Protein AF-A0A7U9X657-F1 (afdb_monomer_lite)

Foldseek 3Di:
DKDWFQALVCLVVVVVCCVVQVPDPLNSVVQNVLRVVNCVPFNPVDDQVPGFQHTEIEDRDDPPDDDSVRVVVVVCVVLVHDPPQFPDKDFRDADPNKTKMWTWDDPDPGYIYIYIYID

Secondary structure (DSSP, 8-state):
-EEEE-SGGGHHHHHHHHHHHT--HHHHHHHHH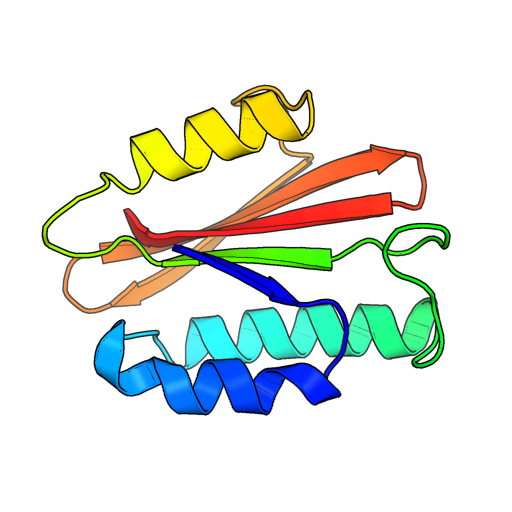HHHHHHHHH-TT--TTTSSEEEEEEE---TTT--HHHHHHHHHHHTT--TT--SEEEEEEEETTEEEEEEEEEEETTEEEEEEEE-

pLDDT: mean 93.44, std 7.25, range [54.03, 98.62]

Radius of gyration: 13.71 Å; chains: 1; bounding box: 32×28×38 Å

Structure (mmCIF, N/CA/C/O backbone):
data_AF-A0A7U9X657-F1
#
_entry.id   AF-A0A7U9X657-F1
#
loop_
_atom_site.group_PDB
_atom_site.id
_atom_site.type_symbol
_atom_site.label_atom_id
_atom_site.label_alt_id
_atom_site.label_comp_id
_atom_site.label_asym_id
_atom_site.label_entity_id
_atom_site.label_seq_id
_atom_site.pdbx_PDB_ins_code
_atom_site.Cartn_x
_atom_site.Cartn_y
_atom_site.Cartn_z
_atom_site.occupancy
_atom_site.B_iso_or_equiv
_atom_site.auth_seq_id
_atom_site.auth_comp_id
_atom_site.auth_asym_id
_atom_site.auth_atom_id
_atom_site.pdbx_PDB_model_num
ATOM 1 N N . MET A 1 1 ? -0.156 -4.190 11.820 1.00 87.12 1 MET A N 1
ATOM 2 C CA . MET A 1 1 ? 0.634 -4.910 10.793 1.00 87.12 1 MET A CA 1
ATOM 3 C C . MET A 1 1 ? 0.703 -4.099 9.505 1.00 87.12 1 MET A C 1
ATOM 5 O O . MET A 1 1 ? -0.066 -3.155 9.359 1.00 87.12 1 MET A O 1
ATOM 9 N N . VAL A 1 2 ? 1.601 -4.469 8.591 1.00 91.94 2 VAL A N 1
ATOM 10 C CA . VAL A 1 2 ? 1.745 -3.849 7.266 1.00 91.94 2 VAL A CA 1
ATOM 11 C C . VAL A 1 2 ? 1.680 -4.946 6.209 1.00 91.94 2 VAL A C 1
ATOM 13 O O . VAL A 1 2 ? 2.400 -5.933 6.335 1.00 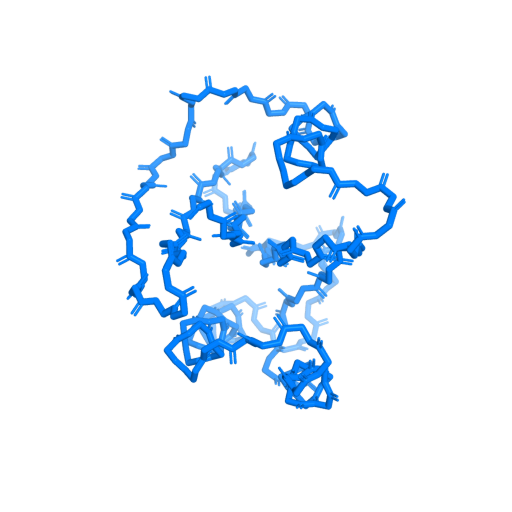91.94 2 VAL A O 1
ATOM 16 N N . GLU A 1 3 ? 0.822 -4.784 5.204 1.00 94.81 3 GLU A N 1
ATOM 17 C CA . GLU A 1 3 ? 0.734 -5.700 4.060 1.00 94.81 3 GLU A CA 1
ATOM 18 C C . GLU A 1 3 ? 1.433 -5.072 2.846 1.00 94.81 3 GLU A C 1
ATOM 20 O O . GLU A 1 3 ? 1.114 -3.945 2.458 1.00 94.81 3 GLU A O 1
ATOM 25 N N . LYS A 1 4 ? 2.401 -5.790 2.261 1.00 96.31 4 LYS A N 1
ATOM 26 C CA . L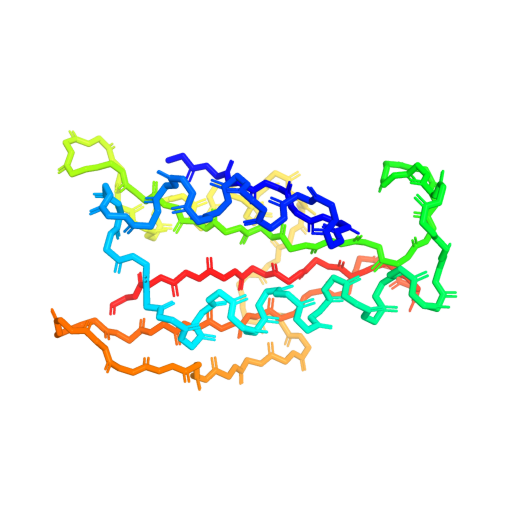YS A 1 4 ? 3.170 -5.357 1.083 1.00 96.31 4 LYS A CA 1
ATOM 27 C C . LYS A 1 4 ? 2.573 -5.989 -0.173 1.00 96.31 4 LYS A C 1
ATOM 29 O O . LYS A 1 4 ? 2.560 -7.211 -0.291 1.00 96.31 4 LYS A O 1
ATOM 34 N N . ILE A 1 5 ? 2.105 -5.171 -1.112 1.00 97.81 5 ILE A N 1
ATOM 35 C CA . ILE A 1 5 ? 1.313 -5.614 -2.270 1.00 97.81 5 ILE A CA 1
ATOM 36 C C . ILE A 1 5 ? 1.932 -5.043 -3.539 1.00 97.81 5 ILE A C 1
ATOM 38 O O . ILE A 1 5 ? 2.034 -3.832 -3.698 1.00 97.81 5 ILE A O 1
ATOM 42 N N . TRP A 1 6 ? 2.364 -5.912 -4.444 1.00 97.25 6 TRP A N 1
ATOM 43 C CA . TRP A 1 6 ? 3.090 -5.515 -5.650 1.00 97.25 6 TRP A CA 1
ATOM 44 C C . TRP A 1 6 ? 2.561 -6.192 -6.922 1.00 97.25 6 TRP A C 1
ATOM 46 O O . TRP A 1 6 ? 2.988 -5.826 -8.014 1.00 97.25 6 TRP A O 1
ATOM 56 N N . ARG A 1 7 ? 1.616 -7.134 -6.801 1.00 97.12 7 ARG A N 1
ATOM 57 C CA . ARG A 1 7 ? 0.941 -7.797 -7.931 1.00 97.12 7 ARG A CA 1
ATOM 58 C C . ARG A 1 7 ? -0.536 -8.022 -7.653 1.00 97.12 7 ARG A C 1
ATOM 60 O O . ARG A 1 7 ? -0.930 -8.229 -6.501 1.00 97.12 7 ARG A O 1
ATOM 67 N N . VAL A 1 8 ? -1.333 -8.115 -8.715 1.00 97.69 8 VAL A N 1
ATOM 68 C CA . VAL A 1 8 ? -2.773 -8.418 -8.633 1.00 97.69 8 VAL A CA 1
ATOM 69 C C . VAL A 1 8 ? -3.019 -9.778 -7.973 1.00 97.69 8 VAL A C 1
ATOM 71 O O . VAL A 1 8 ? -3.985 -9.963 -7.236 1.00 97.69 8 VAL A O 1
ATOM 74 N N . ALA A 1 9 ? -2.093 -10.726 -8.140 1.00 96.62 9 ALA A N 1
ATOM 75 C CA . ALA A 1 9 ? -2.169 -12.044 -7.509 1.00 96.62 9 ALA A CA 1
ATOM 76 C C . ALA A 1 9 ? -2.260 -12.001 -5.966 1.00 96.62 9 ALA A C 1
ATOM 78 O O . ALA A 1 9 ? -2.694 -12.976 -5.356 1.00 96.62 9 ALA A O 1
ATOM 79 N N . GLN A 1 10 ? -1.872 -10.889 -5.329 1.00 97.31 10 GLN A N 1
ATOM 80 C CA . GLN A 1 10 ? -1.918 -10.714 -3.874 1.00 97.31 10 GLN A CA 1
ATOM 81 C C . GLN A 1 10 ? -3.237 -10.109 -3.371 1.00 97.31 10 GLN A C 1
ATOM 83 O O . GLN A 1 10 ? -3.465 -10.081 -2.164 1.00 97.31 10 GLN A O 1
ATOM 88 N N . ILE A 1 11 ? -4.132 -9.659 -4.258 1.00 97.44 11 ILE A N 1
ATOM 89 C CA . ILE A 1 11 ? -5.400 -9.021 -3.865 1.00 97.44 11 ILE A CA 1
ATOM 90 C C . ILE A 1 11 ? -6.306 -9.981 -3.088 1.00 97.44 11 ILE A C 1
ATOM 92 O O . ILE A 1 11 ? -7.045 -9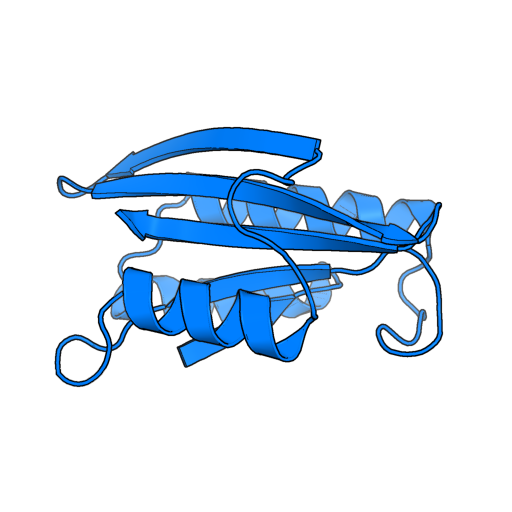.553 -2.202 1.00 97.44 11 ILE A O 1
ATOM 96 N N . GLN A 1 12 ? -6.185 -11.291 -3.321 1.00 96.31 12 GLN A N 1
ATOM 97 C CA . GLN A 1 12 ? -6.910 -12.279 -2.525 1.00 96.31 12 GLN A CA 1
ATOM 98 C C . GLN A 1 12 ? -6.548 -12.209 -1.031 1.00 96.31 12 GLN A C 1
ATOM 100 O O . GLN A 1 12 ? -7.444 -12.292 -0.195 1.00 96.31 12 GLN A O 1
ATOM 105 N N . ASN A 1 13 ? -5.280 -11.955 -0.683 1.00 94.00 13 ASN A N 1
ATOM 106 C CA . ASN A 1 13 ? -4.864 -11.791 0.716 1.00 94.00 13 ASN A CA 1
ATOM 107 C C . ASN A 1 13 ? -5.607 -10.618 1.372 1.00 94.00 13 ASN A C 1
ATOM 109 O O . ASN A 1 13 ? -6.028 -10.693 2.525 1.00 94.00 13 ASN A O 1
ATOM 113 N N . LEU A 1 14 ? -5.805 -9.537 0.613 1.00 94.62 14 LEU A N 1
ATOM 114 C CA . LEU A 1 14 ? -6.497 -8.349 1.088 1.00 94.62 14 LEU A CA 1
ATOM 115 C C . LEU A 1 14 ? -7.990 -8.611 1.328 1.00 94.62 14 LEU A C 1
ATOM 117 O O . LEU A 1 14 ? -8.544 -8.168 2.337 1.00 94.62 14 LEU A O 1
ATOM 121 N N . LEU A 1 15 ? -8.629 -9.367 0.433 1.00 95.62 15 LEU A N 1
ATOM 122 C CA . LEU A 1 15 ? -10.020 -9.800 0.585 1.00 95.62 15 LEU A CA 1
ATOM 123 C C . LEU A 1 15 ? -10.202 -10.684 1.825 1.00 95.62 15 LEU A C 1
ATOM 125 O O . LEU A 1 15 ? -11.139 -10.467 2.594 1.00 95.62 15 LEU A O 1
ATOM 129 N N . ASP A 1 16 ? -9.275 -11.609 2.078 1.00 95.44 16 ASP A N 1
ATOM 130 C CA . ASP A 1 16 ? -9.310 -12.490 3.253 1.00 95.44 16 ASP A CA 1
ATOM 131 C C . ASP A 1 16 ? -9.185 -11.702 4.575 1.00 95.44 16 ASP A C 1
ATOM 133 O O . ASP A 1 16 ? -9.710 -12.100 5.619 1.00 95.44 16 ASP A O 1
ATOM 137 N N . MET A 1 17 ? -8.524 -10.543 4.536 1.00 93.56 17 MET A N 1
ATOM 138 C CA . MET A 1 17 ? -8.313 -9.653 5.682 1.00 93.56 17 MET A CA 1
ATOM 139 C C . MET A 1 17 ? -9.393 -8.572 5.836 1.00 93.56 17 MET A C 1
ATOM 141 O O . MET A 1 17 ? -9.468 -7.915 6.884 1.00 93.56 17 MET A O 1
ATOM 145 N N . GLN A 1 18 ? -10.252 -8.398 4.828 1.00 94.00 18 GLN A N 1
ATOM 146 C CA . GLN A 1 18 ? -11.198 -7.291 4.736 1.00 94.00 18 GLN A CA 1
ATOM 147 C C . GLN A 1 18 ? -12.089 -7.163 5.973 1.00 94.00 18 GLN A C 1
ATOM 149 O O . GLN A 1 18 ? -12.240 -6.073 6.532 1.00 94.00 18 GLN A O 1
ATOM 154 N N . GLU A 1 19 ? -12.694 -8.267 6.416 1.00 92.69 19 GLU A N 1
ATOM 155 C CA . GLU A 1 19 ? -13.647 -8.233 7.523 1.00 92.69 19 GLU A CA 1
ATOM 156 C C . GLU A 1 19 ? -12.964 -7.919 8.859 1.00 92.69 19 GLU A C 1
ATOM 158 O O . GLU A 1 19 ? -13.521 -7.167 9.671 1.00 92.69 19 GLU A O 1
ATOM 163 N N . LYS A 1 20 ? -11.763 -8.471 9.079 1.00 91.25 20 LYS A N 1
ATOM 164 C CA . LYS A 1 20 ? -10.987 -8.301 10.316 1.00 91.25 20 LYS A CA 1
ATOM 165 C C . LYS A 1 20 ? -10.592 -6.840 10.514 1.00 91.25 20 LYS A C 1
ATOM 167 O O . LYS A 1 20 ? -10.801 -6.301 11.600 1.00 91.25 20 LYS A O 1
ATOM 172 N N . TYR A 1 21 ? -10.076 -6.205 9.463 1.00 90.94 21 TYR A N 1
ATOM 173 C CA . TYR A 1 21 ? -9.564 -4.833 9.523 1.00 90.94 21 TYR A CA 1
ATOM 174 C C . TYR A 1 21 ? -10.553 -3.776 9.023 1.00 90.94 21 TYR A C 1
ATOM 176 O O . TYR A 1 21 ? -10.230 -2.594 9.011 1.00 90.94 21 TYR A O 1
ATOM 184 N N . LYS A 1 22 ? -11.775 -4.183 8.653 1.00 91.56 22 LYS A N 1
ATOM 185 C CA . LYS A 1 22 ? -12.834 -3.291 8.150 1.00 91.56 22 LYS A CA 1
ATOM 186 C C . LYS A 1 22 ? -12.369 -2.453 6.955 1.00 91.56 22 LYS A C 1
ATOM 188 O O . LYS A 1 22 ? -12.677 -1.268 6.868 1.00 91.56 22 LYS A O 1
ATOM 193 N N . ILE A 1 23 ? -11.656 -3.103 6.037 1.00 94.69 23 ILE A N 1
ATOM 194 C CA . ILE A 1 23 ? -11.082 -2.475 4.844 1.00 94.69 23 ILE A CA 1
ATOM 195 C C . ILE A 1 23 ? -12.225 -2.117 3.875 1.00 94.69 23 ILE A C 1
ATOM 197 O O . ILE A 1 23 ? -12.972 -3.013 3.460 1.00 94.69 23 ILE A O 1
ATOM 201 N N . PRO A 1 24 ? -12.410 -0.837 3.510 1.00 96.56 24 PRO A N 1
ATOM 202 C CA . PRO A 1 24 ? -13.435 -0.435 2.549 1.00 96.56 24 PRO A CA 1
ATOM 203 C C . PRO A 1 24 ? -13.201 -1.056 1.171 1.00 96.56 24 PRO A C 1
ATOM 205 O O . PRO A 1 24 ? -12.063 -1.288 0.766 1.00 96.56 24 PRO A O 1
ATOM 208 N N . GLN A 1 25 ? -14.278 -1.284 0.421 1.00 97.06 25 GLN A N 1
ATOM 209 C CA . GLN A 1 25 ? -14.186 -1.833 -0.937 1.00 97.06 25 GLN A CA 1
ATOM 210 C C . GLN A 1 25 ? -13.421 -0.896 -1.880 1.00 97.06 25 GLN A C 1
ATOM 212 O O . GLN A 1 25 ? -12.694 -1.353 -2.754 1.00 97.06 25 GLN A O 1
ATOM 217 N N . GLU A 1 26 ? -13.548 0.411 -1.681 1.00 98.12 26 GLU A N 1
ATOM 218 C CA . GLU A 1 26 ? -12.836 1.449 -2.420 1.00 98.12 26 GLU A CA 1
ATOM 219 C C . GLU A 1 26 ? -11.323 1.334 -2.230 1.00 98.12 26 GLU A C 1
ATOM 221 O O . GLU A 1 26 ? -10.584 1.432 -3.200 1.00 98.12 26 GLU A O 1
ATOM 226 N N . VAL A 1 27 ? -10.870 1.033 -1.009 1.00 98.06 27 VAL A N 1
ATOM 227 C CA . VAL A 1 27 ? -9.447 0.810 -0.718 1.00 98.06 27 VAL A CA 1
ATOM 228 C C . VAL A 1 27 ? -8.937 -0.425 -1.451 1.00 98.06 27 VAL A C 1
ATOM 230 O O . VAL A 1 27 ? -7.889 -0.359 -2.081 1.00 98.06 27 VAL A O 1
ATOM 233 N N . ILE A 1 28 ? -9.697 -1.525 -1.443 1.00 98.19 28 ILE A N 1
ATOM 234 C CA . ILE A 1 28 ? -9.323 -2.744 -2.177 1.00 98.19 28 ILE A CA 1
ATOM 235 C C . ILE A 1 28 ? -9.193 -2.458 -3.675 1.00 98.19 28 ILE A C 1
ATOM 237 O O . ILE A 1 28 ? -8.189 -2.830 -4.271 1.00 98.19 28 ILE A O 1
ATOM 241 N N . ARG A 1 29 ? -10.157 -1.741 -4.264 1.00 98.44 29 ARG A N 1
ATOM 242 C CA . ARG A 1 29 ? -10.128 -1.372 -5.688 1.00 98.44 29 ARG A CA 1
ATOM 243 C C . ARG A 1 29 ? -8.969 -0.447 -6.037 1.00 98.44 29 ARG A C 1
ATOM 245 O O . ARG A 1 29 ? -8.375 -0.614 -7.093 1.00 98.44 29 ARG A O 1
ATOM 252 N N . THR A 1 30 ? -8.641 0.516 -5.176 1.00 98.50 30 THR A N 1
ATOM 253 C CA . THR A 1 30 ? -7.475 1.387 -5.380 1.00 98.50 30 THR A CA 1
ATOM 254 C C . THR A 1 30 ? -6.183 0.576 -5.367 1.00 98.50 30 THR A C 1
ATOM 256 O O . THR A 1 30 ? -5.358 0.722 -6.264 1.00 98.50 30 THR A O 1
ATOM 259 N N . VAL A 1 31 ? -6.022 -0.324 -4.393 1.00 98.50 31 VAL A N 1
ATOM 260 C CA . VAL A 1 31 ? -4.834 -1.183 -4.294 1.00 98.50 31 VAL A CA 1
ATOM 261 C C . VAL A 1 31 ? -4.735 -2.150 -5.479 1.00 98.50 31 VAL A C 1
ATOM 263 O O . VAL A 1 31 ? -3.653 -2.312 -6.038 1.00 98.50 31 VAL A O 1
ATOM 266 N N . GLU A 1 32 ? -5.852 -2.754 -5.891 1.00 98.62 32 GLU A N 1
ATOM 267 C CA . GLU A 1 32 ? -5.939 -3.598 -7.089 1.00 98.62 32 GLU A CA 1
ATOM 268 C C . GLU A 1 32 ? -5.540 -2.822 -8.342 1.00 98.62 32 GLU A C 1
ATOM 270 O O . GLU A 1 32 ? -4.679 -3.281 -9.083 1.00 98.62 32 GLU A O 1
ATOM 275 N N . HIS A 1 33 ? -6.062 -1.609 -8.524 1.00 98.56 33 HIS A N 1
ATOM 276 C CA . HIS A 1 33 ? -5.732 -0.773 -9.673 1.00 98.56 33 HIS A CA 1
ATOM 277 C C . HIS A 1 33 ? -4.241 -0.409 -9.742 1.00 98.56 33 HIS A C 1
ATOM 279 O O . HIS A 1 33 ? -3.632 -0.472 -10.809 1.00 98.56 33 HIS A O 1
ATOM 285 N N . ILE A 1 34 ? -3.623 -0.063 -8.607 1.00 98.19 34 ILE A N 1
ATOM 286 C CA . ILE A 1 34 ? -2.177 0.195 -8.558 1.00 98.19 34 ILE A CA 1
ATOM 287 C C . ILE A 1 34 ? -1.404 -1.077 -8.928 1.00 98.19 34 ILE A C 1
ATOM 289 O O . ILE A 1 34 ? -0.463 -1.021 -9.717 1.00 98.19 34 ILE A O 1
ATOM 293 N N . ALA A 1 35 ? -1.810 -2.233 -8.401 1.00 98.19 35 ALA A N 1
ATOM 294 C CA . ALA A 1 35 ? -1.174 -3.505 -8.719 1.00 98.19 35 ALA A CA 1
ATOM 295 C C . ALA A 1 35 ? -1.332 -3.895 -10.202 1.00 98.19 35 ALA A C 1
ATOM 297 O O . ALA A 1 35 ? -0.378 -4.401 -10.788 1.00 98.19 35 ALA A O 1
ATOM 298 N N . GLU A 1 36 ? -2.482 -3.616 -10.826 1.00 98.50 36 GLU A N 1
ATOM 299 C CA . GLU A 1 36 ? -2.707 -3.809 -12.266 1.00 98.50 36 GLU A CA 1
ATOM 300 C C . GLU A 1 36 ? -1.739 -2.969 -13.105 1.00 98.50 36 GLU A C 1
ATOM 302 O O . GLU A 1 36 ? -1.159 -3.480 -14.062 1.00 98.50 36 GLU A O 1
ATOM 307 N N . ILE A 1 37 ? -1.531 -1.699 -12.735 1.00 97.81 37 ILE A N 1
ATOM 308 C CA . ILE A 1 37 ? -0.554 -0.825 -13.400 1.00 97.81 37 ILE A CA 1
ATOM 309 C C . ILE A 1 37 ? 0.856 -1.401 -13.248 1.00 97.81 37 ILE A C 1
ATOM 311 O O . ILE A 1 37 ? 1.595 -1.489 -14.225 1.00 97.81 37 ILE A O 1
ATOM 315 N N . LEU A 1 38 ? 1.229 -1.829 -12.040 1.00 97.81 38 LEU A N 1
ATOM 316 C CA . LEU A 1 38 ? 2.553 -2.397 -11.784 1.00 97.81 38 LEU A CA 1
ATOM 317 C C . LEU A 1 38 ? 2.796 -3.682 -12.588 1.00 97.81 38 LEU A C 1
ATOM 319 O O . LEU A 1 38 ? 3.870 -3.852 -13.164 1.00 97.81 38 LEU A O 1
ATOM 323 N N . ASP A 1 39 ? 1.804 -4.568 -12.658 1.00 97.94 39 ASP A N 1
ATOM 324 C CA . ASP A 1 39 ? 1.879 -5.799 -13.445 1.00 97.94 39 ASP A CA 1
ATOM 325 C C . ASP A 1 39 ? 1.945 -5.515 -14.956 1.00 97.94 39 ASP A C 1
ATOM 327 O O . ASP A 1 39 ? 2.669 -6.211 -15.674 1.00 97.94 39 ASP A O 1
ATOM 331 N N . ALA A 1 40 ? 1.224 -4.498 -15.440 1.00 98.19 40 ALA A N 1
ATOM 332 C CA . ALA A 1 40 ? 1.188 -4.121 -16.852 1.00 98.19 40 ALA A CA 1
ATOM 333 C C . ALA A 1 40 ? 2.479 -3.436 -17.327 1.00 98.19 40 ALA A C 1
ATOM 335 O O . ALA A 1 40 ? 2.984 -3.770 -18.399 1.00 98.19 40 ALA A O 1
ATOM 336 N N . GLU A 1 41 ? 3.017 -2.506 -16.537 1.00 97.00 41 GLU A N 1
ATOM 337 C CA . GLU A 1 41 ? 4.156 -1.671 -16.939 1.00 97.00 41 GLU A CA 1
ATOM 338 C C . GLU A 1 41 ? 5.511 -2.311 -16.602 1.00 97.00 41 GLU A C 1
ATOM 340 O O . GLU A 1 41 ? 6.460 -2.193 -17.377 1.00 97.00 41 GLU A O 1
ATOM 345 N N . TYR A 1 42 ? 5.607 -3.034 -15.480 1.00 96.12 42 TYR A N 1
ATOM 346 C CA . TYR A 1 42 ? 6.871 -3.607 -14.987 1.00 96.12 42 TYR A CA 1
ATOM 347 C C . TYR A 1 42 ? 6.912 -5.139 -15.045 1.00 96.12 42 TYR A C 1
ATOM 349 O O . TYR A 1 42 ? 7.971 -5.744 -14.874 1.00 96.12 42 TYR A O 1
ATOM 357 N N . GLY A 1 43 ? 5.779 -5.778 -15.338 1.00 96.12 43 GLY A N 1
ATOM 358 C CA . GLY A 1 43 ? 5.679 -7.212 -15.563 1.00 96.12 43 GLY A CA 1
ATOM 359 C C . GLY A 1 43 ? 5.389 -8.026 -14.302 1.00 96.12 43 GLY A C 1
ATOM 360 O O . GLY A 1 43 ? 5.984 -7.846 -13.239 1.00 96.12 43 GLY A O 1
ATOM 361 N N . MET A 1 44 ? 4.525 -9.028 -14.464 1.00 94.44 44 MET A N 1
ATOM 362 C CA . MET A 1 44 ? 4.080 -9.919 -13.384 1.00 94.44 44 MET A CA 1
ATOM 363 C C . MET A 1 44 ? 5.181 -10.807 -12.792 1.00 94.44 44 MET A C 1
ATOM 365 O O . MET A 1 44 ? 4.928 -11.466 -11.795 1.00 94.44 44 MET A O 1
ATOM 369 N N . GLU A 1 45 ? 6.372 -10.884 -13.390 1.00 93.06 45 GLU A N 1
ATOM 370 C CA . GLU A 1 45 ? 7.482 -11.727 -12.910 1.00 93.06 45 GLU A CA 1
ATOM 371 C C . GLU A 1 45 ? 8.555 -10.937 -12.145 1.00 93.06 45 GLU A C 1
ATOM 373 O O . GLU A 1 45 ? 9.490 -11.539 -11.619 1.00 93.06 45 GLU A O 1
ATOM 378 N N . ARG A 1 46 ? 8.398 -9.611 -12.015 1.00 94.50 46 ARG A N 1
ATOM 379 C CA . ARG A 1 46 ? 9.393 -8.718 -11.404 1.00 94.50 46 ARG A CA 1
ATOM 380 C C . ARG A 1 46 ? 9.712 -9.053 -9.946 1.00 94.50 46 ARG A C 1
ATOM 382 O O . ARG A 1 46 ? 8.810 -9.291 -9.135 1.00 94.50 46 ARG A O 1
ATOM 389 N N . ASP A 1 47 ? 10.983 -9.028 -9.587 1.00 94.75 47 ASP A N 1
ATOM 390 C CA . ASP A 1 47 ? 11.444 -9.105 -8.207 1.00 94.75 47 ASP A CA 1
ATOM 391 C C . ASP A 1 47 ? 11.274 -7.729 -7.551 1.00 94.75 47 ASP A C 1
ATOM 393 O O . ASP A 1 47 ? 12.015 -6.797 -7.845 1.00 94.75 47 ASP A O 1
ATOM 397 N N . VAL A 1 48 ? 10.291 -7.587 -6.658 1.00 94.44 48 VAL A N 1
ATOM 398 C CA . VAL A 1 48 ? 9.927 -6.296 -6.045 1.00 94.44 48 VAL A CA 1
ATOM 399 C C . VAL A 1 48 ? 11.088 -5.608 -5.322 1.00 94.44 48 VAL A C 1
ATOM 401 O O . VAL A 1 48 ? 11.073 -4.389 -5.183 1.00 94.44 48 VAL A O 1
ATOM 404 N N . ASP A 1 49 ? 12.091 -6.358 -4.864 1.00 90.94 49 ASP A N 1
ATOM 405 C CA . ASP A 1 49 ? 13.227 -5.804 -4.125 1.00 90.94 49 ASP A CA 1
ATOM 406 C C . ASP A 1 49 ? 14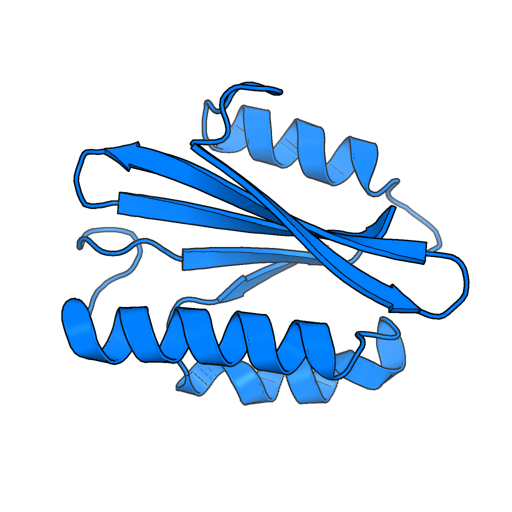.434 -5.492 -5.030 1.00 90.94 49 ASP A C 1
ATOM 408 O O . ASP A 1 49 ? 15.413 -4.909 -4.560 1.00 90.94 49 ASP A O 1
ATOM 412 N N . LYS A 1 50 ? 14.396 -5.885 -6.312 1.00 91.81 50 LYS A N 1
ATOM 413 C CA . LYS A 1 50 ? 15.510 -5.696 -7.262 1.00 91.81 50 LYS A CA 1
ATOM 414 C C . LYS A 1 50 ? 15.140 -4.938 -8.531 1.00 91.81 50 LYS A C 1
ATOM 416 O O . LYS A 1 50 ? 16.004 -4.259 -9.079 1.00 91.81 50 LYS A O 1
ATOM 421 N N . ASP A 1 51 ? 13.906 -5.087 -8.988 1.00 95.50 51 ASP A N 1
ATOM 422 C CA . ASP A 1 51 ? 13.402 -4.521 -10.231 1.00 95.50 51 ASP A CA 1
ATOM 423 C C . ASP A 1 51 ? 12.593 -3.242 -9.964 1.00 95.50 51 ASP A C 1
ATOM 425 O O . ASP A 1 51 ? 12.174 -2.962 -8.837 1.00 95.50 51 ASP A O 1
ATOM 429 N N . ASP A 1 52 ? 12.351 -2.473 -11.024 1.00 95.50 52 ASP A N 1
ATOM 430 C CA . ASP A 1 52 ? 11.581 -1.232 -10.976 1.00 95.50 52 ASP A CA 1
ATOM 431 C C . ASP A 1 52 ? 10.069 -1.462 -10.710 1.00 95.50 52 ASP A C 1
ATOM 433 O O . ASP A 1 52 ? 9.557 -2.584 -10.593 1.00 95.50 52 ASP A O 1
ATOM 437 N N . GLY A 1 53 ? 9.339 -0.359 -10.561 1.00 95.25 53 GLY A N 1
ATOM 438 C CA . GLY A 1 53 ? 7.896 -0.271 -10.347 1.00 95.25 53 GLY A CA 1
ATOM 439 C C . GLY A 1 53 ? 7.509 -0.009 -8.898 1.00 95.25 53 GLY A C 1
ATOM 440 O O . GLY A 1 53 ? 6.688 0.862 -8.622 1.00 95.25 53 GLY A O 1
ATOM 441 N N . GLY A 1 54 ? 8.137 -0.710 -7.953 1.00 96.25 54 GLY A N 1
ATOM 442 C CA . GLY A 1 54 ? 7.830 -0.572 -6.529 1.00 96.25 54 GLY A CA 1
ATOM 443 C C . GLY A 1 54 ? 6.536 -1.286 -6.112 1.00 96.25 54 GLY A C 1
ATOM 444 O O . GLY A 1 54 ? 6.280 -2.395 -6.593 1.00 96.25 54 GLY A O 1
ATOM 445 N N . TYR A 1 55 ? 5.784 -0.756 -5.140 1.00 97.81 55 TYR A N 1
ATOM 446 C CA . TYR A 1 55 ? 4.677 -1.481 -4.487 1.00 97.81 55 TYR A CA 1
ATOM 447 C C . TYR A 1 55 ? 3.803 -0.608 -3.571 1.00 97.81 55 TYR A C 1
ATOM 449 O O . TYR A 1 55 ? 4.120 0.539 -3.264 1.00 97.81 55 TYR A O 1
ATOM 457 N N . VAL A 1 56 ? 2.709 -1.195 -3.084 1.00 98.38 56 VAL A N 1
ATOM 458 C CA . VAL A 1 56 ? 1.818 -0.631 -2.068 1.00 98.38 56 VAL A CA 1
ATOM 459 C C . VAL A 1 56 ? 2.164 -1.177 -0.677 1.00 98.38 56 VAL A C 1
ATOM 461 O O . VAL A 1 56 ? 2.379 -2.379 -0.511 1.00 98.38 56 VAL A O 1
ATOM 464 N N . LEU A 1 57 ? 2.168 -0.307 0.334 1.00 97.56 57 LEU A N 1
ATOM 465 C CA . LEU A 1 57 ? 2.188 -0.652 1.756 1.00 97.56 57 LEU A CA 1
ATOM 466 C C . LEU A 1 57 ? 0.852 -0.278 2.389 1.00 97.56 57 LEU A C 1
ATOM 468 O O . LEU A 1 57 ? 0.551 0.900 2.564 1.00 97.56 57 LEU A O 1
ATOM 472 N N . LEU A 1 58 ? 0.064 -1.279 2.768 1.00 97.00 58 LEU A N 1
ATOM 473 C CA . LEU A 1 58 ? -1.203 -1.073 3.458 1.00 97.00 58 LEU A CA 1
ATOM 474 C C . LEU A 1 58 ? -1.015 -1.191 4.973 1.00 97.00 58 LEU A C 1
ATOM 476 O O . LEU A 1 58 ? -0.702 -2.265 5.494 1.00 97.00 58 LEU A O 1
ATOM 480 N N . LEU A 1 59 ? -1.237 -0.090 5.689 1.00 95.19 59 LEU A N 1
ATOM 481 C CA . LEU A 1 59 ? -1.166 -0.034 7.146 1.00 95.19 59 LEU A CA 1
ATOM 482 C C . LEU A 1 59 ? -2.478 -0.524 7.765 1.00 95.19 59 LEU A C 1
ATOM 484 O O . LEU A 1 59 ? -3.534 0.082 7.590 1.00 95.19 59 LEU A O 1
ATOM 488 N N . LEU A 1 60 ? -2.396 -1.613 8.529 1.00 91.38 60 LEU A N 1
ATOM 489 C CA . LEU A 1 60 ? -3.528 -2.252 9.201 1.00 91.38 60 LEU A CA 1
ATOM 490 C C . LEU A 1 60 ? -3.243 -2.332 10.711 1.00 91.38 60 LEU A C 1
ATOM 492 O O . LEU A 1 60 ? -2.722 -3.354 11.185 1.00 91.38 60 LEU A O 1
ATOM 496 N N . PRO A 1 61 ? -3.500 -1.255 11.478 1.00 85.06 61 PRO A N 1
ATOM 497 C CA . PRO A 1 61 ? -3.245 -1.224 12.916 1.00 85.06 61 PRO A CA 1
ATOM 498 C C . PRO A 1 61 ? -4.062 -2.294 13.644 1.00 85.06 61 PRO A C 1
ATOM 500 O O . PRO A 1 61 ? -5.223 -2.563 13.323 1.00 85.06 61 PRO A O 1
ATOM 503 N N . GLU A 1 62 ? -3.446 -2.927 14.639 1.00 80.31 62 GLU A N 1
ATOM 504 C CA . GLU A 1 62 ? -4.167 -3.815 15.545 1.00 80.31 62 GLU A CA 1
ATOM 505 C C . GLU A 1 62 ? -4.746 -2.989 16.689 1.00 80.31 62 GLU A C 1
ATOM 507 O O . GLU A 1 62 ? -4.055 -2.139 17.247 1.00 80.31 62 GLU A O 1
ATOM 512 N N . LYS A 1 63 ? -6.007 -3.262 17.054 1.00 67.56 63 LYS A N 1
ATOM 513 C CA . LYS A 1 63 ? -6.766 -2.485 18.052 1.00 67.56 63 LYS A CA 1
ATOM 514 C C . LYS A 1 63 ? -6.054 -2.305 19.397 1.00 67.56 63 LYS A C 1
ATOM 516 O O . LYS A 1 63 ? -6.373 -1.359 20.108 1.00 67.56 63 LYS A O 1
ATOM 521 N N . ASP A 1 64 ? -5.124 -3.198 19.726 1.00 55.28 64 ASP A N 1
ATOM 522 C CA . ASP A 1 64 ? -4.531 -3.302 21.055 1.00 55.28 64 ASP A CA 1
ATOM 523 C C . ASP A 1 64 ? -3.045 -2.892 21.121 1.00 55.28 64 ASP A C 1
ATOM 525 O O . ASP A 1 64 ? -2.492 -2.878 22.220 1.00 55.28 64 ASP A O 1
ATOM 529 N N . MET A 1 65 ? -2.371 -2.574 19.999 1.00 54.03 65 MET A N 1
ATOM 530 C CA . MET A 1 65 ? -0.898 -2.439 20.008 1.00 54.03 65 MET A CA 1
ATOM 531 C C . MET A 1 65 ? -0.268 -1.309 19.180 1.00 54.03 65 MET A C 1
ATOM 533 O O . MET A 1 65 ? 0.818 -0.880 19.565 1.00 54.03 65 MET A O 1
ATOM 537 N N . ASP A 1 66 ? -0.891 -0.773 18.123 1.00 65.44 66 ASP A N 1
ATOM 538 C CA . ASP A 1 66 ? -0.262 0.303 17.339 1.00 65.44 66 ASP A CA 1
ATOM 539 C C . ASP A 1 66 ? -1.265 1.371 16.868 1.00 65.44 66 ASP A C 1
ATOM 541 O O . ASP A 1 66 ? -2.288 1.060 16.259 1.00 65.44 66 ASP A O 1
ATOM 545 N N . ASP A 1 67 ? -0.926 2.641 17.101 1.00 82.19 67 ASP A N 1
ATOM 546 C CA . ASP A 1 67 ? -1.537 3.791 16.427 1.00 82.19 67 ASP A CA 1
ATOM 547 C C . ASP A 1 67 ? -1.100 3.792 14.947 1.00 82.19 67 ASP A C 1
ATOM 549 O O . ASP A 1 67 ? 0.079 3.546 14.659 1.00 82.19 67 ASP A O 1
ATOM 553 N N . THR A 1 68 ? -2.009 4.070 14.002 1.00 89.19 68 THR A N 1
ATOM 554 C CA . THR A 1 68 ? -1.654 4.226 12.578 1.00 89.19 68 THR A CA 1
ATOM 555 C C . THR A 1 68 ? -0.509 5.221 12.409 1.00 89.19 68 THR A C 1
ATOM 557 O O . THR A 1 68 ? 0.379 4.991 11.592 1.00 89.19 68 THR A O 1
ATOM 560 N N . GLU A 1 69 ? -0.489 6.290 13.212 1.00 89.19 69 GLU A N 1
ATOM 561 C CA . GLU A 1 69 ? 0.564 7.308 13.183 1.00 89.19 69 GLU A CA 1
ATOM 562 C C . GLU A 1 69 ? 1.940 6.720 13.541 1.00 89.19 69 GLU A C 1
ATOM 564 O O . GLU A 1 69 ? 2.940 7.021 12.887 1.00 89.19 69 GLU A O 1
ATOM 569 N N . ILE A 1 70 ? 2.002 5.804 14.515 1.00 89.31 70 ILE A N 1
ATOM 570 C CA . ILE A 1 70 ? 3.246 5.123 14.902 1.00 89.31 70 ILE A CA 1
ATOM 571 C C . ILE A 1 70 ? 3.724 4.193 13.783 1.00 89.31 70 ILE A C 1
ATOM 573 O O . ILE A 1 70 ? 4.911 4.207 13.450 1.00 89.31 70 ILE A O 1
ATOM 577 N N . LEU A 1 71 ? 2.828 3.388 13.198 1.00 90.75 71 LEU A N 1
ATOM 578 C CA . LEU A 1 71 ? 3.184 2.498 12.083 1.00 90.75 71 LEU A CA 1
ATOM 579 C C . LEU A 1 71 ? 3.693 3.288 10.884 1.00 90.75 71 LEU A C 1
ATOM 581 O O . LEU A 1 71 ? 4.700 2.924 10.283 1.00 90.75 71 LEU A O 1
ATOM 585 N N . TYR A 1 72 ? 3.013 4.384 10.576 1.00 93.56 72 TYR A N 1
ATOM 586 C CA . TYR A 1 72 ? 3.369 5.266 9.486 1.00 93.56 72 TYR A CA 1
ATOM 587 C C . TYR A 1 72 ? 4.751 5.898 9.699 1.00 93.56 72 TYR A C 1
ATOM 589 O O . TYR A 1 72 ? 5.604 5.808 8.821 1.00 93.56 72 TYR A O 1
ATOM 597 N N . HIS A 1 73 ? 5.039 6.450 10.882 1.00 92.50 73 HIS A N 1
ATOM 598 C CA . HIS A 1 73 ? 6.360 7.022 11.157 1.00 92.50 73 HIS A CA 1
ATOM 599 C C . HIS A 1 73 ? 7.487 5.983 11.161 1.00 92.50 73 HIS A C 1
ATOM 601 O O . HIS A 1 73 ? 8.566 6.277 10.648 1.00 92.50 73 HIS A O 1
ATOM 607 N N . ARG A 1 74 ? 7.244 4.770 11.680 1.00 91.81 74 ARG A N 1
ATOM 608 C CA . ARG A 1 74 ? 8.213 3.661 11.597 1.00 91.81 74 ARG A CA 1
ATOM 609 C C . ARG A 1 74 ? 8.506 3.279 10.147 1.00 91.81 74 ARG A C 1
ATOM 611 O O . ARG A 1 74 ? 9.665 3.090 9.803 1.00 91.81 74 ARG A O 1
ATOM 618 N N . LEU A 1 75 ? 7.474 3.205 9.307 1.00 93.44 75 LEU A N 1
ATOM 619 C CA . LEU A 1 75 ? 7.613 2.929 7.878 1.00 93.44 75 LEU A CA 1
ATOM 620 C C . LEU A 1 75 ? 8.440 4.019 7.194 1.00 93.44 75 LEU A C 1
ATOM 622 O O . LEU A 1 75 ? 9.371 3.704 6.458 1.00 93.44 75 LEU A O 1
ATOM 626 N N . LEU A 1 76 ? 8.153 5.297 7.457 1.00 94.69 76 LEU A N 1
ATOM 627 C CA . LEU A 1 76 ? 8.945 6.378 6.874 1.00 94.69 76 LEU A CA 1
ATOM 628 C C . LEU A 1 76 ? 10.429 6.260 7.255 1.00 94.69 76 LEU A C 1
ATOM 630 O O . LEU A 1 76 ? 11.290 6.404 6.393 1.00 94.69 76 LEU A O 1
ATOM 634 N N . GLU A 1 77 ? 10.730 5.950 8.518 1.00 94.38 77 GLU A N 1
ATOM 635 C CA . GLU A 1 77 ? 12.105 5.731 8.978 1.00 94.38 77 GLU A CA 1
ATOM 636 C C . GLU A 1 77 ? 12.766 4.521 8.295 1.00 94.38 77 GLU A C 1
ATOM 638 O O . GLU A 1 77 ? 13.887 4.643 7.802 1.00 94.38 77 GLU A O 1
ATOM 643 N N . GLU A 1 78 ? 12.065 3.385 8.207 1.00 93.62 78 GLU A N 1
ATOM 644 C CA . GLU A 1 78 ? 12.548 2.148 7.573 1.00 93.62 78 GLU A CA 1
ATOM 645 C C . GLU A 1 78 ? 12.961 2.366 6.111 1.00 93.62 78 GLU A C 1
ATOM 647 O O . GLU A 1 78 ? 14.015 1.891 5.684 1.00 93.62 78 GLU A O 1
ATOM 652 N N . TYR A 1 79 ? 12.166 3.132 5.361 1.00 91.19 79 TYR A N 1
ATOM 653 C CA . TYR A 1 79 ? 12.407 3.413 3.943 1.00 91.19 79 TYR A CA 1
ATOM 654 C C . TYR A 1 79 ? 13.207 4.700 3.693 1.00 91.19 79 TYR A C 1
ATOM 656 O O . TYR A 1 79 ? 13.405 5.088 2.542 1.00 91.19 79 TYR A O 1
ATOM 664 N N . GLY A 1 80 ? 13.684 5.375 4.746 1.00 93.56 80 GLY A N 1
ATOM 665 C CA . GLY A 1 80 ? 14.423 6.637 4.626 1.00 93.56 80 GLY A CA 1
ATOM 666 C C . GLY A 1 80 ? 13.597 7.792 4.042 1.00 93.56 80 GLY A C 1
ATOM 667 O O . GLY A 1 80 ? 14.161 8.759 3.522 1.00 93.56 80 GLY A O 1
ATOM 668 N N . LEU A 1 81 ? 12.272 7.690 4.121 1.00 93.56 81 LEU A N 1
ATOM 669 C CA . LEU A 1 81 ? 11.306 8.675 3.655 1.00 93.56 81 LEU A CA 1
ATOM 670 C C . LEU A 1 81 ? 11.106 9.786 4.688 1.00 93.56 81 LEU A C 1
ATOM 672 O O . LEU A 1 81 ? 11.414 9.651 5.875 1.00 93.56 81 LEU A O 1
ATOM 676 N N . ARG A 1 82 ? 10.567 10.919 4.236 1.00 93.19 82 ARG A N 1
ATOM 677 C CA . ARG A 1 82 ? 10.260 12.059 5.102 1.00 93.19 82 ARG A CA 1
ATOM 678 C C . ARG A 1 82 ? 8.791 12.425 4.989 1.00 93.19 82 ARG A C 1
ATOM 680 O O . ARG A 1 82 ? 8.215 12.449 3.910 1.00 93.19 82 ARG A O 1
ATOM 687 N N . TYR A 1 83 ? 8.198 12.752 6.128 1.00 91.62 83 TYR A N 1
ATOM 688 C CA . TYR A 1 83 ? 6.836 13.264 6.161 1.00 91.62 83 TYR A CA 1
ATOM 689 C C . TYR A 1 83 ? 6.731 14.572 5.364 1.00 91.62 83 TYR A C 1
ATOM 691 O O . TYR A 1 83 ? 7.577 15.458 5.527 1.00 91.62 83 TYR A O 1
ATOM 699 N N . GLY A 1 84 ? 5.691 14.706 4.540 1.00 91.56 84 GLY A N 1
ATOM 700 C CA . GLY A 1 84 ? 5.456 15.890 3.713 1.00 91.56 84 GLY A CA 1
ATOM 701 C C . GLY A 1 84 ? 6.295 15.943 2.434 1.00 91.56 84 GLY A C 1
ATOM 702 O O . GLY A 1 84 ? 6.345 16.996 1.800 1.00 91.56 84 GLY A O 1
ATOM 703 N N . THR A 1 85 ? 6.995 14.859 2.083 1.00 94.56 85 THR A N 1
ATOM 704 C CA . THR A 1 85 ? 7.714 14.722 0.804 1.00 94.56 85 THR A CA 1
ATOM 705 C C . THR A 1 85 ? 7.067 13.693 -0.116 1.00 94.56 85 THR A C 1
ATOM 707 O O . THR A 1 85 ? 7.736 13.146 -0.987 1.00 94.56 85 THR A O 1
ATOM 710 N N . GLU A 1 86 ? 5.798 13.371 0.114 1.00 96.50 86 GLU A N 1
ATOM 711 C CA . GLU A 1 86 ? 5.004 12.605 -0.832 1.00 96.50 86 GLU A CA 1
ATOM 712 C C . GLU A 1 86 ? 4.824 13.387 -2.138 1.00 96.50 86 GLU A C 1
ATOM 714 O O . GLU A 1 86 ? 4.557 14.589 -2.140 1.00 96.50 86 GLU A O 1
ATOM 719 N N . GLU A 1 87 ? 4.948 12.686 -3.257 1.00 97.00 87 GLU A N 1
ATOM 720 C CA . GLU A 1 87 ? 4.730 13.231 -4.599 1.00 97.00 87 GLU A CA 1
ATOM 721 C C . GLU A 1 87 ? 3.236 13.392 -4.895 1.00 97.00 87 GLU A C 1
ATOM 723 O O . GLU A 1 87 ? 2.811 14.275 -5.641 1.00 97.00 87 GLU A O 1
ATOM 728 N N . MET A 1 88 ? 2.417 12.539 -4.280 1.00 96.75 88 MET A N 1
ATOM 729 C CA . MET A 1 88 ? 0.966 12.588 -4.372 1.00 96.75 88 MET A CA 1
ATOM 730 C C . MET A 1 88 ? 0.355 12.222 -3.026 1.00 96.75 88 MET A C 1
ATOM 732 O O . MET A 1 88 ? 0.809 11.285 -2.376 1.00 96.75 88 MET A O 1
ATOM 736 N N . LYS A 1 89 ? -0.726 12.915 -2.663 1.00 97.62 89 LYS A N 1
ATOM 737 C CA . LYS A 1 89 ? -1.592 12.587 -1.531 1.00 97.62 89 LYS A CA 1
ATOM 738 C C . LYS A 1 89 ? -3.049 12.722 -1.932 1.00 97.62 89 LYS A C 1
ATOM 740 O O . LYS A 1 89 ? -3.446 13.770 -2.446 1.00 97.62 89 LYS A O 1
ATOM 745 N N . SER A 1 90 ? -3.853 11.698 -1.673 1.00 97.19 90 SER A N 1
ATOM 746 C CA . SER A 1 90 ? -5.277 11.712 -2.006 1.00 97.19 90 SER A CA 1
ATOM 747 C C . SER A 1 90 ? -6.117 11.012 -0.931 1.00 97.19 90 SER A C 1
ATOM 749 O O . SER A 1 90 ? -5.625 10.172 -0.176 1.00 97.19 90 SER A O 1
ATOM 751 N N . VAL A 1 91 ? -7.389 11.408 -0.820 1.00 97.94 91 VAL A N 1
ATOM 752 C CA . VAL A 1 91 ? -8.379 10.700 0.005 1.00 97.94 91 VAL A CA 1
ATOM 753 C C . VAL A 1 91 ? -9.050 9.663 -0.883 1.00 97.94 91 VAL A C 1
ATOM 755 O O . VAL A 1 91 ? -9.725 10.029 -1.844 1.00 97.94 91 VAL A O 1
ATOM 758 N N . ILE A 1 92 ? -8.918 8.388 -0.525 1.00 98.12 92 ILE A N 1
ATOM 759 C CA . ILE A 1 92 ? -9.574 7.279 -1.221 1.00 98.12 92 ILE A CA 1
ATOM 760 C C . ILE A 1 92 ? -11.070 7.283 -0.898 1.00 98.12 92 ILE A C 1
ATOM 762 O O . ILE A 1 92 ? -11.917 7.277 -1.790 1.00 98.12 92 ILE A O 1
ATOM 766 N N . CYS A 1 93 ? -11.415 7.269 0.394 1.00 97.81 93 CYS A N 1
ATOM 767 C CA . CYS A 1 93 ? -12.804 7.205 0.845 1.00 97.81 93 CYS A CA 1
ATOM 768 C C . CYS A 1 93 ? -12.967 7.619 2.316 1.00 97.81 93 CYS A C 1
ATOM 770 O O . CYS A 1 93 ? -11.995 7.777 3.056 1.00 97.81 93 CYS A O 1
ATOM 772 N N . ARG A 1 94 ? -14.226 7.755 2.751 1.00 96.06 94 ARG A N 1
ATOM 773 C CA . ARG A 1 94 ? -14.608 7.929 4.160 1.00 96.06 94 ARG A CA 1
ATOM 774 C C . ARG A 1 94 ? -15.504 6.773 4.577 1.00 96.06 94 ARG A C 1
ATOM 776 O O . ARG A 1 94 ? -16.579 6.603 4.005 1.00 96.06 94 ARG A O 1
ATOM 783 N N . TYR A 1 95 ? -15.096 6.002 5.579 1.00 90.19 95 TYR A N 1
ATOM 784 C CA . TYR A 1 95 ? -15.830 4.817 6.017 1.00 90.19 95 TYR A CA 1
ATOM 785 C C . TYR A 1 95 ? -15.698 4.606 7.525 1.00 90.19 95 TYR A C 1
ATOM 787 O O . TYR A 1 95 ? -14.611 4.698 8.085 1.00 90.19 95 TYR A O 1
ATOM 795 N N . GLY A 1 96 ? -16.815 4.327 8.203 1.00 83.94 96 GLY A N 1
ATOM 796 C CA . GLY A 1 96 ? -16.803 4.009 9.637 1.00 83.94 96 GLY A CA 1
ATOM 797 C C . GLY A 1 96 ? -16.290 5.132 10.550 1.00 83.94 96 GLY A C 1
ATOM 798 O O . GLY A 1 96 ? -15.828 4.843 11.647 1.00 83.94 96 GLY A O 1
ATOM 799 N N . GLY A 1 97 ? -16.359 6.393 10.108 1.00 86.19 97 GLY A N 1
ATOM 800 C CA . GLY A 1 97 ? -15.826 7.545 10.847 1.00 86.19 97 GLY A CA 1
ATOM 801 C C . GLY A 1 97 ? -14.326 7.794 10.654 1.00 86.19 97 GLY A C 1
ATOM 802 O O . GLY A 1 97 ? -13.814 8.722 11.265 1.00 86.19 97 GLY A O 1
ATOM 803 N N . MET A 1 98 ? -13.663 7.009 9.800 1.00 90.12 98 MET A N 1
ATOM 804 C CA . MET A 1 98 ? -12.262 7.174 9.406 1.00 90.12 98 MET A CA 1
ATOM 805 C C . MET A 1 98 ? -12.162 7.639 7.947 1.00 90.12 98 MET A C 1
ATOM 807 O O . MET A 1 98 ? -13.015 7.304 7.114 1.00 90.12 98 MET A O 1
ATOM 811 N N . GLU A 1 99 ? -11.114 8.389 7.629 1.00 94.94 99 GLU A N 1
ATOM 812 C CA . GLU A 1 99 ? -10.714 8.721 6.262 1.00 94.94 99 GLU A CA 1
ATOM 813 C C . GLU A 1 99 ? -9.557 7.814 5.837 1.00 94.94 99 GLU A C 1
ATOM 815 O O . GLU A 1 99 ? -8.590 7.641 6.575 1.00 94.94 99 GLU A O 1
ATOM 820 N N . TRP A 1 100 ? -9.649 7.231 4.644 1.00 96.94 100 TRP A N 1
ATOM 821 C CA . TRP A 1 100 ? -8.576 6.432 4.059 1.00 96.94 100 TRP A CA 1
ATOM 822 C C . TRP A 1 100 ? -7.807 7.259 3.039 1.00 96.94 100 TRP A C 1
ATOM 824 O O . TRP A 1 100 ? -8.415 7.898 2.178 1.00 96.94 100 TRP A O 1
ATOM 834 N N . PHE A 1 101 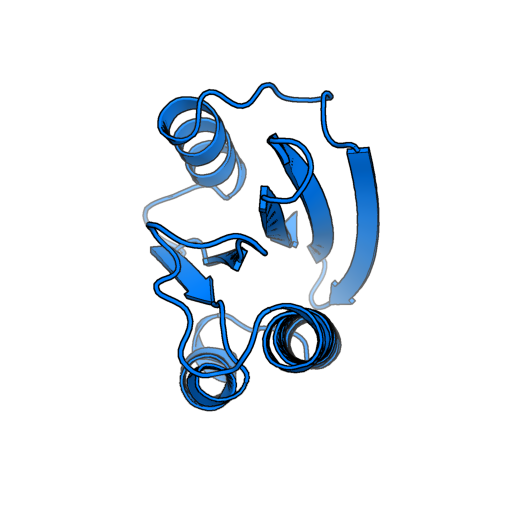? -6.484 7.218 3.127 1.00 97.56 101 PHE A N 1
ATOM 835 C CA . PHE A 1 101 ? -5.562 7.986 2.303 1.00 97.56 101 PHE A CA 1
ATOM 836 C C . PHE A 1 101 ? -4.649 7.066 1.503 1.00 97.56 101 PHE A C 1
ATOM 838 O O . PHE A 1 101 ? -4.329 5.963 1.946 1.00 97.56 101 PHE A O 1
ATOM 845 N N . GLU A 1 102 ? -4.195 7.571 0.363 1.00 98.00 102 GLU A N 1
ATOM 846 C CA . GLU A 1 102 ? -3.006 7.090 -0.335 1.00 98.00 102 GLU A CA 1
ATOM 847 C C . GLU A 1 102 ? -1.970 8.211 -0.422 1.00 98.00 102 GLU A C 1
ATOM 849 O O . GLU A 1 102 ? -2.301 9.380 -0.652 1.00 98.00 102 GLU A O 1
ATOM 854 N N . GLU A 1 103 ? -0.708 7.839 -0.251 1.00 98.12 103 GLU A N 1
ATOM 855 C CA . GLU A 1 103 ? 0.443 8.716 -0.424 1.00 98.12 103 GLU A CA 1
ATOM 856 C C . GLU A 1 103 ? 1.504 8.008 -1.259 1.00 98.12 103 GLU A C 1
ATOM 858 O O . GLU A 1 103 ? 1.925 6.909 -0.912 1.00 98.12 103 GLU A O 1
ATOM 863 N N . LEU A 1 104 ? 1.938 8.623 -2.357 1.00 97.88 104 LEU A N 1
ATOM 864 C CA . LEU A 1 104 ? 3.000 8.089 -3.207 1.00 97.88 104 LEU A CA 1
ATOM 865 C C . LEU A 1 104 ? 4.332 8.753 -2.866 1.00 97.88 104 LEU A C 1
ATOM 867 O O . LEU A 1 104 ? 4.448 9.975 -2.918 1.00 97.88 104 LEU A O 1
ATOM 871 N N . TYR A 1 105 ? 5.350 7.939 -2.618 1.00 97.69 105 TYR A N 1
ATOM 872 C CA . TYR A 1 105 ? 6.735 8.362 -2.467 1.00 97.69 105 TYR A CA 1
ATOM 873 C C . TYR A 1 105 ? 7.584 7.768 -3.587 1.00 97.69 105 TYR A C 1
ATOM 875 O O . TYR A 1 105 ? 7.581 6.553 -3.780 1.00 97.69 105 TYR A O 1
ATOM 883 N N . LEU A 1 106 ? 8.344 8.599 -4.300 1.00 94.81 106 LEU A N 1
ATOM 884 C CA . LEU A 1 106 ? 9.341 8.121 -5.260 1.00 94.81 106 LEU A CA 1
ATOM 885 C C . LEU A 1 106 ? 10.687 7.918 -4.557 1.00 94.81 106 LEU A C 1
ATOM 887 O O . LEU A 1 106 ? 11.239 8.844 -3.965 1.00 94.81 106 LEU A O 1
ATOM 891 N N . ILE A 1 107 ? 11.210 6.693 -4.617 1.00 91.62 107 ILE A N 1
ATOM 892 C CA . ILE A 1 107 ? 12.519 6.320 -4.057 1.00 91.62 107 ILE A CA 1
ATOM 893 C C . ILE A 1 107 ? 13.620 6.565 -5.090 1.00 91.62 107 ILE A C 1
ATOM 895 O O . ILE A 1 107 ? 14.685 7.097 -4.778 1.00 91.62 107 ILE A O 1
ATOM 899 N N . THR A 1 108 ? 13.347 6.185 -6.335 1.00 89.94 108 THR A N 1
ATOM 900 C CA . THR A 1 108 ? 14.161 6.477 -7.519 1.00 89.94 108 THR A CA 1
ATOM 901 C C . THR A 1 108 ? 13.234 6.884 -8.669 1.00 89.94 108 THR A C 1
ATOM 903 O O . THR A 1 108 ? 12.027 7.004 -8.470 1.00 89.94 108 THR A O 1
ATOM 906 N N . ASN A 1 109 ? 13.779 7.109 -9.870 1.00 84.69 109 ASN A N 1
ATOM 907 C CA . ASN A 1 109 ? 12.982 7.544 -11.023 1.00 84.69 109 ASN A CA 1
ATOM 908 C C . ASN A 1 109 ? 11.825 6.589 -11.359 1.00 84.69 109 ASN A C 1
ATOM 910 O O . ASN A 1 109 ? 10.738 7.076 -11.644 1.00 84.69 109 ASN A O 1
ATOM 914 N N . ASP A 1 110 ? 12.050 5.274 -11.272 1.00 92.38 110 ASP A N 1
ATOM 915 C CA . ASP A 1 110 ? 11.067 4.251 -11.658 1.00 92.38 110 ASP A CA 1
ATOM 916 C C . ASP A 1 110 ? 10.685 3.332 -10.482 1.00 92.38 110 ASP A C 1
ATOM 918 O O . ASP A 1 110 ? 10.095 2.276 -10.683 1.00 92.38 110 ASP A O 1
ATOM 922 N N . TYR A 1 111 ? 10.981 3.716 -9.232 1.00 95.75 111 TYR A N 1
ATOM 923 C CA . TYR A 1 111 ? 10.625 2.933 -8.042 1.00 95.75 111 TYR A CA 1
ATOM 924 C C . TYR A 1 111 ? 9.805 3.757 -7.048 1.00 95.75 111 TYR A C 1
ATOM 926 O O . TYR A 1 111 ? 10.341 4.639 -6.369 1.00 95.75 111 TYR A O 1
ATOM 934 N N . GLY A 1 112 ? 8.508 3.448 -6.941 1.00 96.19 112 GLY A N 1
ATOM 935 C CA . GLY A 1 112 ? 7.559 4.149 -6.073 1.00 96.19 112 GLY A CA 1
ATOM 936 C C . GLY A 1 112 ? 6.974 3.277 -4.960 1.00 96.19 112 GLY A C 1
ATOM 937 O O . GLY A 1 112 ? 6.640 2.114 -5.171 1.00 96.19 112 GLY A O 1
ATOM 938 N N . ILE A 1 113 ? 6.810 3.848 -3.768 1.00 97.69 113 ILE A N 1
ATOM 939 C CA . ILE A 1 113 ? 6.079 3.228 -2.658 1.00 97.69 113 ILE A CA 1
ATOM 940 C C . ILE A 1 113 ? 4.789 4.011 -2.433 1.00 97.69 113 ILE A C 1
ATOM 942 O O . ILE A 1 113 ? 4.835 5.185 -2.064 1.00 97.69 113 ILE A O 1
ATOM 946 N N . THR A 1 114 ? 3.642 3.359 -2.610 1.00 98.19 114 THR A N 1
ATOM 947 C CA . THR A 1 114 ? 2.345 3.931 -2.231 1.00 98.19 114 THR A CA 1
ATOM 948 C C . THR A 1 114 ? 1.958 3.451 -0.840 1.00 98.19 114 THR A C 1
ATOM 950 O O . THR A 1 114 ? 1.711 2.267 -0.633 1.00 98.19 114 THR A O 1
ATOM 953 N N . VAL A 1 115 ? 1.878 4.353 0.129 1.00 98.06 115 VAL A N 1
ATOM 954 C CA . VAL A 1 115 ? 1.412 4.049 1.483 1.00 98.06 115 VAL A CA 1
ATOM 955 C C . VAL A 1 115 ? -0.090 4.293 1.555 1.00 98.06 115 VAL A C 1
ATOM 957 O O . VAL A 1 115 ? -0.560 5.383 1.240 1.00 98.06 115 VAL A O 1
ATOM 960 N N . VAL A 1 116 ? -0.846 3.288 1.989 1.00 97.94 116 VAL A N 1
ATOM 961 C CA . VAL A 1 116 ? -2.300 3.358 2.167 1.00 97.94 116 VAL A CA 1
ATOM 962 C C . VAL A 1 116 ? -2.640 3.154 3.635 1.00 97.94 116 VAL A C 1
ATOM 964 O O . VAL A 1 116 ? -2.189 2.188 4.253 1.00 97.94 116 VAL A O 1
ATOM 967 N N . TYR A 1 117 ? -3.426 4.060 4.213 1.00 95.81 117 TYR A N 1
ATOM 968 C CA . TYR A 1 117 ? -3.712 4.047 5.649 1.00 95.81 117 TYR A CA 1
ATOM 969 C C . TYR A 1 117 ? -5.002 4.789 6.010 1.00 95.81 117 TYR A C 1
ATOM 971 O O . TYR A 1 117 ? -5.500 5.603 5.236 1.00 95.81 117 TYR A O 1
ATOM 979 N N . SER A 1 118 ? -5.541 4.515 7.201 1.00 93.38 118 SER A N 1
ATOM 980 C CA . SER A 1 118 ? -6.729 5.187 7.743 1.00 93.38 118 SER A CA 1
ATOM 981 C C . SER A 1 118 ? -6.390 6.133 8.894 1.00 93.38 118 SER A C 1
ATOM 983 O O . SER A 1 118 ? -5.607 5.762 9.774 1.00 93.38 118 SER A O 1
ATOM 985 N N . LYS A 1 119 ? -7.040 7.296 8.942 1.00 88.38 119 LYS A N 1
ATOM 986 C CA . LYS A 1 119 ? -6.954 8.277 10.031 1.00 88.38 119 LYS A CA 1
ATOM 987 C C . LYS A 1 119 ? -8.334 8.679 10.547 1.00 88.38 119 LYS A C 1
ATOM 989 O O . LYS A 1 119 ? -9.299 8.651 9.749 1.00 88.38 119 LYS A O 1
#

Sequence (119 aa):
MVEKIWRVAQIQNLLDMQEKYKIPQEVIRTVEHIAEILDAEYGMERDVDKDDGGYVLLLLPEKDMDDTEILYHRLLEEYGLRYGTEEMKSVICRYGGMEWFEELYLITNDYGITVVYSK